Protein AF-A0A6N9P4W3-F1 (afdb_monomer_lite)

pLDDT: mean 79.07, std 18.78, range [46.44, 97.88]

Sequence (103 aa):
MAKSKKPPKKRHTGKAPSFKKQVDARAAQAGLTQLPTMALVATIDTMIGILRDRGHKIRDWDEKDKVVQKMKYIGGKVYILAPREPSETEAGDGESREHDTGQ

Structure (mmCIF, N/CA/C/O backbone):
data_AF-A0A6N9P4W3-F1
#
_entry.id   AF-A0A6N9P4W3-F1
#
loop_
_atom_site.group_PDB
_atom_site.id
_atom_site.type_symbol
_atom_site.label_atom_id
_atom_site.label_alt_id
_atom_site.label_comp_id
_atom_site.label_asym_id
_atom_site.label_entity_id
_atom_site.label_seq_id
_atom_site.pdbx_PDB_ins_code
_atom_site.Cartn_x
_atom_site.Cartn_y
_atom_site.Cartn_z
_atom_site.occupancy
_atom_site.B_iso_or_equiv
_atom_site.auth_seq_id
_atom_site.auth_comp_id
_atom_site.auth_asym_id
_atom_site.auth_atom_id
_atom_site.pdbx_PDB_model_num
ATOM 1 N N . MET A 1 1 ? -46.082 -36.528 -49.759 1.00 46.44 1 MET A N 1
ATOM 2 C CA . MET A 1 1 ? -44.709 -36.375 -49.221 1.00 46.44 1 MET A CA 1
ATOM 3 C C . MET A 1 1 ? -44.540 -34.939 -48.731 1.00 46.44 1 MET A C 1
ATOM 5 O O . MET A 1 1 ? -44.529 -34.026 -49.545 1.00 46.44 1 MET A O 1
ATOM 9 N N . ALA A 1 2 ? -44.535 -34.728 -47.412 1.00 50.06 2 ALA A N 1
ATOM 10 C CA . ALA A 1 2 ? -44.547 -33.405 -46.779 1.00 50.06 2 ALA A CA 1
ATOM 11 C C . ALA A 1 2 ? -43.118 -32.900 -46.504 1.00 50.06 2 ALA A C 1
ATOM 13 O O . ALA A 1 2 ? -42.301 -33.639 -45.960 1.00 50.06 2 ALA A O 1
ATOM 14 N N . LYS A 1 3 ? -42.811 -31.640 -46.843 1.00 50.94 3 LYS A N 1
ATOM 15 C CA . LYS A 1 3 ? -41.548 -30.977 -46.468 1.00 50.94 3 LYS A CA 1
ATOM 16 C C . LYS A 1 3 ? -41.817 -29.974 -45.342 1.00 50.94 3 LYS A C 1
ATOM 18 O O . LYS A 1 3 ? -42.358 -28.898 -45.577 1.00 50.94 3 LYS A O 1
ATOM 23 N N . SER A 1 4 ? -41.447 -30.352 -44.119 1.00 51.31 4 SER A N 1
ATOM 24 C CA . SER A 1 4 ? -41.526 -29.511 -42.919 1.00 51.31 4 SER A CA 1
ATOM 25 C C . SER A 1 4 ? -40.368 -28.502 -42.900 1.00 51.31 4 SER A C 1
ATOM 27 O O . SER A 1 4 ? -39.202 -28.895 -42.947 1.00 51.31 4 SER A O 1
ATOM 29 N N . LYS A 1 5 ? -40.673 -27.199 -42.863 1.00 59.41 5 LYS A N 1
ATOM 30 C CA . LYS A 1 5 ? -39.682 -26.118 -42.722 1.00 59.41 5 LYS A CA 1
ATOM 31 C C . LYS A 1 5 ? -39.468 -25.828 -41.230 1.00 59.41 5 LYS A C 1
ATOM 33 O O . LYS A 1 5 ? -40.372 -25.326 -40.570 1.00 59.41 5 LYS A O 1
ATOM 38 N N . LYS A 1 6 ? -38.282 -26.134 -40.689 1.00 59.78 6 LYS A N 1
ATOM 39 C CA . LYS A 1 6 ? -37.892 -25.744 -39.318 1.00 59.78 6 LYS A CA 1
ATOM 40 C C . LYS A 1 6 ? -37.541 -24.245 -39.262 1.00 59.78 6 LYS A C 1
ATOM 42 O O . LYS A 1 6 ? -36.837 -23.778 -40.157 1.00 59.78 6 LYS A O 1
ATOM 47 N N . PRO A 1 7 ? -37.967 -23.497 -38.228 1.00 60.12 7 PRO A N 1
ATOM 48 C CA . PRO A 1 7 ? -37.608 -22.089 -38.071 1.00 60.12 7 PRO A CA 1
ATOM 49 C C . PRO A 1 7 ? -36.168 -21.929 -37.538 1.00 60.12 7 PRO A C 1
ATOM 51 O O . PRO A 1 7 ? -35.650 -22.840 -36.881 1.00 60.12 7 PRO A O 1
ATOM 54 N N . PRO A 1 8 ? -35.500 -20.785 -37.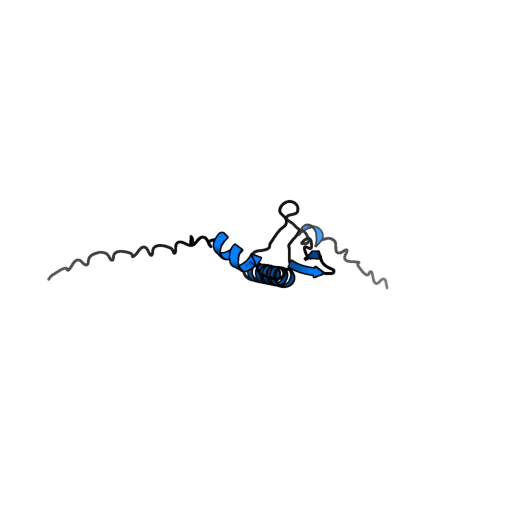789 1.00 54.31 8 PRO A N 1
ATOM 55 C CA . PRO A 1 8 ? -34.130 -20.565 -37.339 1.00 54.31 8 PRO A CA 1
ATOM 56 C C . PRO A 1 8 ? -34.074 -20.359 -35.817 1.00 54.31 8 PRO A C 1
ATOM 58 O O . PRO A 1 8 ? -34.854 -19.603 -35.236 1.00 54.31 8 PRO A O 1
ATOM 61 N N . LYS A 1 9 ? -33.120 -21.036 -35.165 1.00 56.94 9 LYS A N 1
ATOM 62 C CA . LYS A 1 9 ? -32.813 -20.889 -33.734 1.00 56.94 9 LYS A CA 1
ATOM 63 C C . LYS A 1 9 ? -32.411 -19.439 -33.439 1.00 56.94 9 LYS A C 1
ATOM 65 O O . LYS A 1 9 ? -31.396 -18.965 -33.948 1.00 56.94 9 LYS A O 1
ATOM 70 N N . LYS A 1 10 ? -33.173 -18.753 -32.579 1.00 58.47 10 LYS A N 1
ATOM 71 C CA . LYS A 1 10 ? -32.782 -17.455 -32.012 1.00 58.47 10 LYS A CA 1
ATOM 72 C C . LYS A 1 10 ? -31.484 -17.636 -31.225 1.00 58.47 10 LYS A C 1
ATOM 74 O O . LYS A 1 10 ? -31.434 -18.378 -30.246 1.00 58.47 10 LYS A O 1
ATOM 79 N N . ARG A 1 11 ? -30.424 -16.974 -31.681 1.00 57.03 11 ARG A N 1
ATOM 80 C CA . ARG A 1 11 ? -29.134 -16.900 -30.996 1.00 57.03 11 ARG A CA 1
ATOM 81 C C . ARG A 1 11 ? -29.350 -16.061 -29.734 1.00 57.03 11 ARG A C 1
ATOM 83 O O . ARG A 1 11 ? -29.629 -14.870 -29.841 1.00 57.03 11 ARG A O 1
ATOM 90 N N . HIS A 1 12 ? -29.280 -16.677 -28.556 1.00 55.72 12 HIS A N 1
ATOM 91 C CA . HIS A 1 12 ? -29.248 -15.935 -27.299 1.00 55.72 12 HIS A CA 1
ATOM 92 C C . HIS A 1 12 ? -27.969 -15.095 -27.286 1.00 55.72 12 HIS A C 1
ATOM 94 O O . HIS A 1 12 ? -26.872 -15.618 -27.102 1.00 55.72 12 HIS A O 1
ATOM 100 N N . THR A 1 13 ? -28.099 -13.791 -27.516 1.00 57.53 13 THR A N 1
ATOM 101 C CA . THR A 1 13 ? -27.055 -12.830 -27.182 1.00 57.53 13 THR A CA 1
ATOM 102 C C . THR A 1 13 ? -27.010 -12.755 -25.661 1.00 57.53 13 THR A C 1
ATOM 104 O O . THR A 1 13 ? -27.788 -12.049 -25.022 1.00 57.53 13 THR A O 1
ATOM 107 N N . GLY A 1 14 ? -26.145 -13.574 -25.059 1.00 54.44 14 GLY A N 1
ATOM 108 C CA . GLY A 1 14 ? -25.815 -13.462 -23.645 1.00 54.44 14 GLY A CA 1
ATOM 109 C C . GLY A 1 14 ? -25.376 -12.029 -23.376 1.00 54.44 14 GLY A C 1
ATOM 110 O O . GLY A 1 14 ? -24.384 -11.562 -23.932 1.00 54.44 14 GLY A O 1
ATOM 111 N N . LYS A 1 15 ? -26.164 -11.302 -22.586 1.00 59.88 15 LYS A N 1
ATOM 112 C CA . LYS A 1 15 ? -25.820 -9.956 -22.138 1.00 59.88 15 LYS A CA 1
ATOM 113 C C . LYS A 1 15 ? -24.519 -10.086 -21.344 1.00 59.88 15 LYS A C 1
ATOM 115 O O . LYS A 1 15 ? -24.499 -10.789 -20.335 1.00 59.88 15 LYS A O 1
ATOM 120 N N . ALA A 1 16 ? -23.438 -9.480 -21.835 1.00 62.25 16 ALA A N 1
ATOM 121 C CA . ALA A 1 16 ? -22.153 -9.487 -21.145 1.00 62.25 16 ALA A CA 1
ATOM 122 C C . ALA A 1 16 ? -22.346 -8.979 -19.702 1.00 62.25 16 ALA A C 1
ATOM 124 O O . ALA A 1 16 ? -23.121 -8.033 -19.501 1.00 62.25 16 ALA A O 1
ATOM 125 N N . PRO A 1 17 ? -21.700 -9.594 -18.694 1.00 53.75 17 PRO A N 1
ATOM 126 C CA . PRO A 1 17 ? -21.837 -9.149 -17.318 1.00 53.75 17 PRO A CA 1
ATOM 127 C C . PRO A 1 17 ? -21.364 -7.697 -17.226 1.00 53.75 17 PRO A C 1
ATOM 129 O O . PRO A 1 17 ? -20.230 -7.360 -17.555 1.00 53.75 17 PRO A O 1
ATOM 132 N N . SER A 1 18 ? -22.273 -6.810 -16.828 1.00 55.66 18 SER A N 1
ATOM 133 C CA . SER A 1 18 ? -21.954 -5.407 -16.597 1.00 55.66 18 SER A CA 1
ATOM 134 C C . SER A 1 18 ? -21.107 -5.318 -15.328 1.00 55.66 18 SER A C 1
ATOM 136 O O . SER A 1 18 ? -21.632 -5.414 -14.222 1.00 55.66 18 SER A O 1
ATOM 138 N N . PHE A 1 19 ? -19.795 -5.134 -15.481 1.00 58.84 19 PHE A N 1
ATOM 139 C CA . PHE A 1 19 ? -18.821 -5.000 -14.386 1.00 58.84 19 PHE A CA 1
ATOM 140 C C . PHE A 1 19 ? -18.961 -3.704 -13.564 1.00 58.84 19 PHE A C 1
ATOM 142 O O . PHE A 1 19 ? -18.089 -3.365 -12.770 1.00 58.84 19 PHE A O 1
ATOM 149 N N . LYS A 1 20 ? -20.055 -2.954 -13.715 1.00 56.84 20 LYS A N 1
ATOM 150 C CA . LYS A 1 20 ? -20.261 -1.673 -13.034 1.00 56.84 20 LYS A CA 1
ATOM 151 C C . LYS A 1 20 ? -21.087 -1.843 -11.759 1.00 56.84 20 LYS A C 1
ATOM 153 O O . LYS A 1 20 ? -22.158 -1.262 -11.627 1.00 56.84 20 LYS A O 1
ATOM 158 N N . LYS A 1 21 ? -20.588 -2.626 -10.802 1.00 60.72 21 LYS A N 1
ATOM 159 C CA . LYS A 1 21 ? -20.901 -2.365 -9.390 1.00 60.72 21 LYS A CA 1
ATOM 160 C C . LYS A 1 21 ? -19.767 -1.509 -8.856 1.00 60.72 21 LYS A C 1
ATOM 162 O O . LYS A 1 21 ? -18.738 -2.020 -8.431 1.00 60.72 21 LYS A O 1
ATOM 167 N N . GLN A 1 22 ? -19.940 -0.197 -8.973 1.00 62.25 22 GLN A N 1
ATOM 168 C CA . GLN A 1 22 ? -19.080 0.763 -8.300 1.00 62.25 22 GLN A CA 1
ATOM 169 C C . GLN A 1 22 ? -19.140 0.446 -6.804 1.00 62.25 22 GLN A C 1
ATOM 171 O O . GLN A 1 22 ? -20.222 0.419 -6.220 1.00 62.25 22 GLN A O 1
ATOM 176 N N . VAL A 1 23 ? -17.994 0.117 -6.211 1.00 65.38 23 VAL A N 1
ATOM 177 C CA . VAL A 1 23 ? -17.887 -0.025 -4.759 1.00 65.38 23 VAL A CA 1
ATOM 178 C C . VAL A 1 23 ? -18.238 1.337 -4.166 1.00 65.38 23 VAL A C 1
ATOM 180 O O . VAL A 1 23 ? -17.667 2.347 -4.581 1.00 65.38 23 VAL A O 1
ATOM 183 N N . ASP A 1 24 ? -19.199 1.382 -3.244 1.00 75.62 24 ASP A N 1
ATOM 184 C CA . ASP A 1 24 ? -19.508 2.610 -2.518 1.00 75.62 24 ASP A CA 1
ATOM 185 C C . ASP A 1 24 ? -18.311 2.952 -1.621 1.00 75.62 24 ASP A C 1
ATOM 187 O O . ASP A 1 24 ? -18.118 2.385 -0.541 1.00 75.62 24 ASP A O 1
ATOM 191 N N . ALA A 1 25 ? -17.468 3.858 -2.114 1.00 71.50 25 ALA A N 1
ATOM 192 C CA . ALA A 1 25 ? -16.252 4.287 -1.440 1.00 71.50 25 ALA A CA 1
ATOM 193 C C . ALA A 1 25 ? -16.541 4.877 -0.051 1.00 71.50 25 ALA A C 1
ATOM 195 O O . ALA A 1 25 ? -15.714 4.755 0.850 1.00 71.50 25 ALA A O 1
ATOM 196 N N . ARG A 1 26 ? -17.726 5.468 0.148 1.00 73.44 26 ARG A N 1
ATOM 197 C CA . ARG A 1 26 ? -18.105 6.117 1.405 1.00 73.44 26 ARG A CA 1
ATOM 198 C C . ARG A 1 26 ? -18.452 5.095 2.483 1.00 73.44 26 ARG A C 1
ATOM 200 O O . ARG A 1 26 ? -18.051 5.262 3.633 1.00 73.44 26 ARG A O 1
ATOM 207 N N . ALA A 1 27 ? -19.140 4.018 2.105 1.00 71.88 27 ALA A N 1
ATOM 208 C CA . ALA A 1 27 ? -19.416 2.902 3.006 1.00 71.88 27 ALA A CA 1
ATOM 209 C C . ALA A 1 27 ? -18.123 2.178 3.423 1.00 71.88 27 ALA A C 1
ATOM 211 O O . ALA A 1 27 ? -17.940 1.868 4.599 1.00 71.88 27 ALA A O 1
ATOM 212 N N . ALA A 1 28 ? -1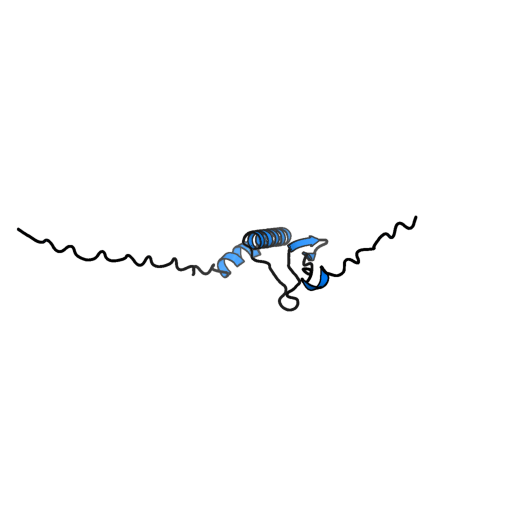7.191 1.974 2.484 1.00 73.94 28 ALA A N 1
ATOM 213 C CA . ALA A 1 28 ? -15.882 1.392 2.783 1.00 73.94 28 ALA A CA 1
ATOM 214 C C . ALA A 1 28 ? -15.043 2.290 3.713 1.00 73.94 28 ALA A C 1
ATOM 216 O O . ALA A 1 28 ? -14.394 1.796 4.634 1.00 73.94 28 ALA A O 1
ATOM 217 N N . GLN A 1 29 ? -15.097 3.612 3.519 1.00 81.31 29 GLN A N 1
ATOM 218 C CA . GLN A 1 29 ? -14.350 4.573 4.330 1.00 81.31 29 GLN A CA 1
ATOM 219 C C . GLN A 1 29 ? -14.752 4.530 5.809 1.00 81.31 29 GLN A C 1
ATOM 221 O O . GLN A 1 29 ? -13.868 4.532 6.659 1.00 81.31 29 GLN A O 1
ATOM 226 N N . ALA A 1 30 ? -16.051 4.443 6.121 1.00 81.12 30 ALA A N 1
ATOM 227 C CA . ALA A 1 30 ? -16.555 4.489 7.498 1.00 81.12 30 ALA A CA 1
ATOM 228 C C . ALA A 1 30 ? -16.052 3.335 8.388 1.00 81.12 30 ALA A C 1
ATOM 230 O O . ALA A 1 30 ? -15.854 3.524 9.591 1.00 81.12 30 ALA A O 1
ATOM 231 N N . GLY A 1 31 ? -15.842 2.150 7.804 1.00 82.06 31 GLY A N 1
ATOM 232 C CA . GLY A 1 31 ? -15.259 1.007 8.511 1.00 82.06 31 GLY A CA 1
ATOM 233 C C . GLY A 1 31 ? -13.746 1.135 8.690 1.00 82.06 31 GLY A C 1
ATOM 234 O O . GLY A 1 31 ? -13.210 0.763 9.730 1.00 82.06 31 GLY A O 1
ATOM 235 N N . LEU A 1 32 ? -13.053 1.704 7.700 1.00 89.06 32 LEU A N 1
ATOM 236 C CA . LEU A 1 32 ? -11.599 1.851 7.731 1.00 89.06 32 LEU A CA 1
ATOM 237 C C . LEU A 1 32 ? -11.137 2.955 8.693 1.00 89.06 32 LEU A C 1
ATOM 239 O O . LEU A 1 32 ? -10.113 2.785 9.346 1.00 89.06 32 LEU A O 1
ATOM 243 N N . THR A 1 33 ? -11.882 4.053 8.853 1.00 89.38 33 THR A N 1
ATOM 244 C CA . THR A 1 33 ? -11.489 5.171 9.740 1.00 89.38 33 THR A CA 1
ATOM 245 C C . THR A 1 33 ? -11.355 4.800 11.215 1.00 89.38 33 THR A C 1
ATOM 247 O O . THR A 1 33 ? -10.707 5.532 11.956 1.00 89.38 33 THR A O 1
ATOM 250 N N . GLN A 1 34 ? -11.958 3.697 11.658 1.00 90.44 34 GLN A N 1
ATOM 251 C CA . GLN A 1 34 ? -11.898 3.254 13.056 1.00 90.44 34 GLN A CA 1
ATOM 252 C C . GLN A 1 34 ? -10.684 2.363 13.349 1.00 90.44 34 GLN A C 1
ATOM 254 O O . GLN A 1 34 ? -10.410 2.046 14.506 1.00 90.44 34 GLN A O 1
ATOM 259 N N . LEU A 1 35 ? -9.956 1.932 12.316 1.00 93.19 35 LEU A N 1
ATOM 260 C CA . LEU A 1 35 ? -8.823 1.034 12.480 1.00 93.19 35 LEU A CA 1
ATOM 261 C C . LEU A 1 35 ? -7.593 1.778 13.021 1.00 93.19 35 LEU A C 1
ATOM 263 O O . LEU A 1 35 ? -7.286 2.881 12.562 1.00 93.19 35 LEU A O 1
ATOM 267 N N . PRO A 1 36 ? -6.812 1.156 13.925 1.00 95.00 36 PRO A N 1
ATOM 268 C CA . PRO A 1 36 ? -5.491 1.662 14.274 1.00 95.00 36 PRO A CA 1
ATOM 269 C C . PRO A 1 36 ? -4.610 1.814 13.027 1.00 95.00 36 PRO A C 1
ATOM 271 O O . PRO A 1 36 ? -4.679 0.990 12.111 1.00 95.00 36 PRO A O 1
ATOM 274 N N . THR A 1 37 ? -3.703 2.795 13.017 1.00 95.25 37 THR A N 1
ATOM 275 C CA . THR A 1 37 ? -2.799 3.057 11.878 1.00 95.25 37 THR A CA 1
ATOM 276 C C . THR A 1 37 ? -2.054 1.804 11.413 1.00 95.25 37 THR A C 1
ATOM 278 O O . THR A 1 37 ? -1.952 1.555 10.216 1.00 95.25 37 THR A O 1
ATOM 281 N N . MET A 1 38 ? -1.592 0.964 12.346 1.00 95.50 38 MET A N 1
ATOM 282 C CA . MET A 1 38 ? -0.938 -0.313 12.028 1.00 95.50 38 MET A CA 1
ATOM 283 C C . MET A 1 38 ? -1.831 -1.254 11.213 1.00 95.50 38 MET A C 1
ATOM 285 O O . MET A 1 38 ? -1.365 -1.878 10.261 1.00 95.50 38 MET A O 1
ATOM 289 N N . ALA A 1 39 ? -3.114 -1.344 11.570 1.00 95.81 39 ALA A N 1
ATOM 290 C CA . ALA A 1 39 ? -4.079 -2.186 10.875 1.00 95.81 39 ALA A CA 1
ATOM 291 C C . ALA A 1 39 ? -4.414 -1.620 9.488 1.00 95.81 39 ALA A C 1
ATOM 293 O O . ALA A 1 39 ? -4.523 -2.385 8.529 1.00 95.81 39 ALA A O 1
ATOM 294 N N . LEU A 1 40 ? -4.493 -0.292 9.348 1.00 96.44 40 LEU A N 1
ATOM 295 C CA . LEU A 1 40 ? -4.630 0.359 8.042 1.00 96.44 40 LEU A CA 1
ATOM 296 C C . LEU A 1 40 ? -3.441 0.049 7.133 1.00 96.44 40 LEU A C 1
ATOM 298 O O . LEU A 1 40 ? -3.633 -0.376 5.996 1.00 96.44 40 LEU A O 1
ATOM 302 N N . VAL A 1 41 ? -2.219 0.185 7.648 1.00 97.38 41 VAL A N 1
ATOM 303 C CA . VAL A 1 41 ? -0.996 -0.126 6.898 1.00 97.38 41 VAL A CA 1
ATOM 304 C C . VAL A 1 41 ? -0.964 -1.593 6.468 1.00 97.38 41 VAL A C 1
ATOM 306 O O . VAL A 1 41 ? -0.702 -1.869 5.301 1.00 97.38 41 VAL A O 1
ATOM 309 N N . ALA A 1 42 ? -1.287 -2.531 7.363 1.00 96.44 42 ALA A N 1
ATOM 310 C CA . ALA A 1 42 ? -1.350 -3.957 7.031 1.00 96.44 42 ALA A CA 1
ATOM 311 C C . ALA A 1 42 ? -2.430 -4.273 5.979 1.00 96.44 42 ALA A C 1
ATOM 313 O O . ALA A 1 42 ? -2.220 -5.098 5.086 1.00 96.44 42 ALA A O 1
ATOM 314 N N . THR A 1 43 ? -3.573 -3.586 6.050 1.00 96.12 43 THR A N 1
ATOM 315 C CA . THR A 1 43 ? -4.656 -3.718 5.066 1.00 96.12 43 THR A CA 1
ATOM 316 C C . THR A 1 43 ? -4.198 -3.231 3.692 1.00 96.12 43 THR A C 1
ATOM 318 O O . THR A 1 43 ? -4.390 -3.930 2.699 1.00 96.12 43 THR A O 1
ATOM 321 N N . ILE A 1 44 ? -3.536 -2.071 3.622 1.00 96.50 44 ILE A N 1
ATOM 322 C CA . ILE A 1 44 ? -2.988 -1.536 2.368 1.00 96.50 44 ILE A CA 1
ATOM 323 C C . ILE A 1 44 ? -1.902 -2.459 1.810 1.00 96.50 44 ILE A C 1
ATOM 325 O O . ILE A 1 44 ? -1.941 -2.770 0.623 1.00 96.50 44 ILE A O 1
ATOM 329 N N . ASP A 1 45 ? -0.991 -2.963 2.646 1.00 97.69 45 ASP A N 1
ATOM 330 C CA . ASP A 1 45 ? 0.051 -3.911 2.226 1.00 97.69 45 ASP A CA 1
ATOM 331 C C . ASP A 1 45 ? -0.542 -5.191 1.615 1.00 97.69 45 ASP A C 1
ATOM 333 O O . ASP A 1 45 ? -0.102 -5.669 0.568 1.00 97.69 45 ASP A O 1
ATOM 337 N N . THR A 1 46 ? -1.623 -5.694 2.213 1.00 97.44 46 THR A N 1
ATOM 338 C CA . THR A 1 46 ? -2.376 -6.840 1.688 1.00 97.44 46 THR A CA 1
ATOM 339 C C . THR A 1 46 ? -3.011 -6.519 0.333 1.00 97.44 46 THR A C 1
ATOM 341 O O . THR A 1 46 ? -2.916 -7.315 -0.601 1.00 97.44 46 THR A O 1
ATOM 344 N N . MET A 1 47 ? -3.628 -5.341 0.187 1.00 96.69 47 MET A N 1
ATOM 345 C CA . MET A 1 47 ? -4.213 -4.902 -1.086 1.00 96.69 47 MET A CA 1
ATOM 346 C C . MET A 1 47 ? -3.156 -4.734 -2.185 1.00 96.69 47 MET A C 1
ATOM 348 O O . MET A 1 47 ? -3.416 -5.114 -3.327 1.00 96.69 47 MET A O 1
ATOM 352 N N . ILE A 1 48 ? -1.964 -4.222 -1.850 1.00 97.00 48 ILE A N 1
ATOM 353 C CA . ILE A 1 48 ? -0.815 -4.148 -2.767 1.00 97.00 48 ILE A CA 1
ATOM 354 C C . ILE A 1 48 ? -0.465 -5.555 -3.274 1.00 97.00 48 ILE A C 1
ATOM 356 O O . ILE A 1 48 ? -0.337 -5.753 -4.483 1.00 97.00 48 ILE A O 1
ATOM 360 N N . GLY A 1 49 ? -0.370 -6.539 -2.372 1.00 97.12 49 GLY A N 1
ATOM 361 C CA . GLY A 1 49 ? -0.128 -7.941 -2.727 1.00 97.12 49 GLY A CA 1
ATOM 362 C C . GLY A 1 49 ? -1.188 -8.503 -3.677 1.00 97.12 49 GLY A C 1
ATOM 363 O O . GLY A 1 49 ? -0.848 -8.987 -4.752 1.00 97.12 49 GLY A O 1
ATOM 364 N N . ILE A 1 50 ? -2.472 -8.339 -3.343 1.00 97.81 50 ILE A N 1
ATOM 365 C CA . ILE A 1 50 ? -3.593 -8.816 -4.171 1.00 97.81 50 ILE A CA 1
ATOM 366 C C . ILE A 1 50 ? -3.572 -8.194 -5.574 1.00 97.81 50 ILE A C 1
ATOM 368 O O . ILE A 1 50 ? -3.835 -8.883 -6.559 1.00 97.81 50 ILE A O 1
ATOM 372 N N . LEU A 1 51 ? -3.303 -6.890 -5.687 1.00 97.81 51 LEU A N 1
ATOM 373 C CA . LEU A 1 51 ? -3.222 -6.219 -6.986 1.00 97.81 51 LEU A CA 1
ATOM 374 C C . LEU A 1 51 ? -2.064 -6.767 -7.818 1.00 97.81 51 LEU A C 1
ATOM 376 O O . LEU A 1 51 ? -2.261 -7.075 -8.995 1.00 97.81 51 LEU A O 1
ATOM 380 N N . ARG A 1 52 ? -0.897 -6.965 -7.197 1.00 95.81 52 ARG A N 1
ATOM 381 C CA . ARG A 1 52 ? 0.268 -7.563 -7.854 1.00 95.81 52 ARG A CA 1
ATOM 382 C C . ARG A 1 52 ? -0.025 -8.978 -8.348 1.00 95.81 52 ARG A C 1
ATOM 384 O O . ARG A 1 52 ? 0.282 -9.273 -9.499 1.00 95.81 52 ARG A O 1
ATOM 391 N N . ASP A 1 53 ? -0.667 -9.811 -7.533 1.00 96.88 53 ASP A N 1
ATOM 392 C CA . ASP A 1 53 ? -1.034 -11.185 -7.904 1.00 96.88 53 ASP A CA 1
ATOM 393 C C . ASP A 1 53 ? -2.044 -11.218 -9.067 1.00 96.88 53 ASP A C 1
ATOM 395 O O . ASP A 1 53 ? -2.080 -12.165 -9.849 1.00 96.88 53 ASP A O 1
ATOM 399 N N . ARG A 1 54 ? -2.834 -10.149 -9.234 1.00 97.75 54 ARG A N 1
ATOM 400 C CA . ARG A 1 54 ? -3.730 -9.933 -10.386 1.00 97.75 54 ARG A CA 1
ATOM 401 C C . ARG A 1 54 ? -3.033 -9.313 -11.605 1.00 97.75 54 ARG A C 1
ATOM 403 O O . ARG A 1 54 ? -3.701 -9.008 -12.588 1.00 97.75 54 ARG A O 1
ATOM 410 N N . GLY A 1 55 ? -1.719 -9.096 -11.553 1.00 96.31 55 GLY A N 1
ATOM 411 C CA . GLY A 1 55 ? -0.938 -8.484 -12.630 1.00 96.31 55 GLY A CA 1
ATOM 412 C C . GLY A 1 55 ? -0.978 -6.951 -12.662 1.00 96.31 55 GLY A C 1
ATOM 413 O O . GLY A 1 55 ? -0.483 -6.344 -13.610 1.00 96.31 55 GLY A O 1
ATOM 414 N N . HIS A 1 56 ? -1.535 -6.299 -11.639 1.00 96.62 56 HIS A N 1
ATOM 415 C CA . HIS A 1 56 ? -1.584 -4.843 -11.539 1.00 96.62 56 HIS A CA 1
ATOM 416 C C . HIS A 1 56 ? -0.454 -4.320 -10.647 1.00 96.62 56 HIS A C 1
ATOM 418 O O . HIS A 1 56 ? -0.496 -4.429 -9.423 1.00 96.62 56 HIS A O 1
ATOM 424 N N . LYS A 1 57 ? 0.556 -3.708 -11.270 1.00 94.75 57 LYS A N 1
ATOM 425 C CA . LYS A 1 57 ? 1.620 -2.981 -10.565 1.00 94.75 57 LYS A CA 1
ATOM 426 C C . LYS A 1 57 ? 1.134 -1.579 -10.198 1.00 94.75 57 LYS A C 1
ATOM 428 O O . LYS A 1 57 ? 0.603 -0.868 -11.049 1.00 94.75 57 LYS A O 1
ATOM 433 N N . ILE A 1 58 ? 1.351 -1.169 -8.951 1.00 96.69 58 ILE A N 1
ATOM 434 C CA . ILE A 1 58 ? 1.130 0.214 -8.515 1.00 96.69 58 ILE A CA 1
ATOM 435 C C . ILE A 1 58 ? 2.405 0.992 -8.833 1.00 96.69 58 ILE A C 1
ATOM 437 O O . ILE A 1 58 ? 3.455 0.713 -8.254 1.00 96.69 58 ILE A O 1
ATOM 441 N N . ARG A 1 59 ? 2.315 1.927 -9.778 1.00 96.06 59 ARG A N 1
ATOM 442 C CA . ARG A 1 59 ? 3.436 2.754 -10.238 1.00 96.06 59 ARG A CA 1
ATOM 443 C C . ARG A 1 59 ? 3.292 4.177 -9.732 1.00 96.06 59 ARG A C 1
ATOM 445 O O . ARG A 1 59 ? 2.168 4.662 -9.588 1.00 96.06 59 ARG A O 1
ATOM 452 N N . ASP A 1 60 ? 4.422 4.830 -9.505 1.00 95.44 60 ASP A N 1
ATOM 453 C CA . ASP A 1 60 ? 4.436 6.276 -9.321 1.00 95.44 60 ASP A CA 1
ATOM 454 C C . ASP A 1 60 ? 3.978 6.972 -10.618 1.00 95.44 60 ASP A C 1
ATOM 456 O O . ASP A 1 60 ? 4.176 6.461 -11.728 1.00 95.44 60 ASP A O 1
ATOM 460 N N . TRP A 1 61 ? 3.262 8.093 -10.489 1.00 95.62 61 TRP A N 1
ATOM 461 C CA . TRP A 1 61 ? 2.744 8.796 -11.658 1.00 95.62 61 TRP A CA 1
ATOM 462 C C . TRP A 1 61 ? 3.829 9.615 -12.365 1.00 95.62 61 TRP A C 1
ATOM 464 O O . TRP A 1 61 ? 3.801 9.702 -13.592 1.00 95.62 61 TRP A O 1
ATOM 474 N N . ASP A 1 62 ? 4.788 10.164 -11.642 1.00 96.44 62 ASP A N 1
ATOM 475 C CA . ASP A 1 62 ? 5.851 10.975 -12.227 1.00 96.44 62 ASP A CA 1
ATOM 476 C C . ASP A 1 62 ? 7.036 10.089 -12.642 1.00 96.44 62 ASP A C 1
ATOM 478 O O . ASP A 1 62 ? 7.617 10.270 -1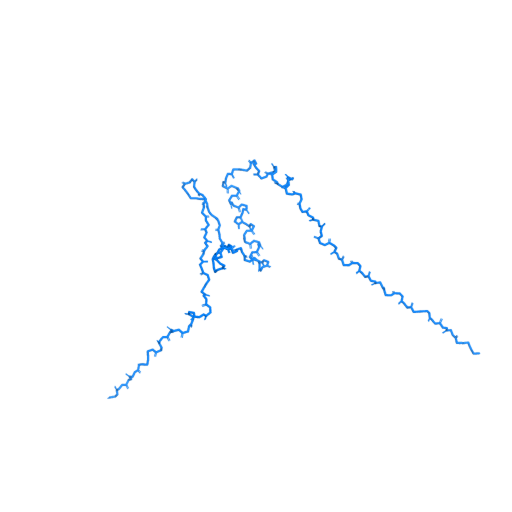3.711 1.00 96.44 62 ASP A O 1
ATOM 482 N N . GLU A 1 63 ? 7.321 9.045 -11.865 1.00 94.62 63 GLU A N 1
ATOM 48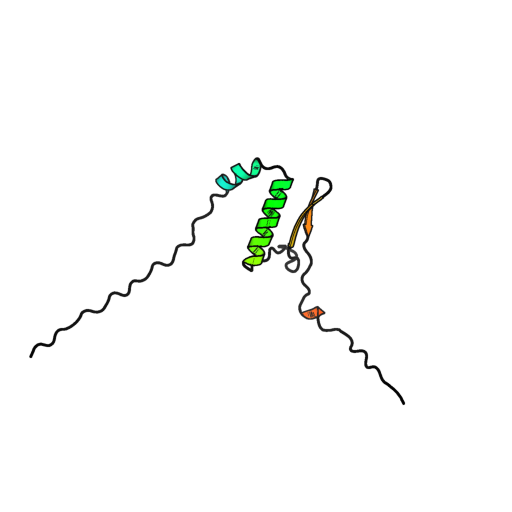3 C CA . GLU A 1 63 ? 8.404 8.086 -12.096 1.00 94.62 63 GLU A CA 1
ATOM 484 C C . GLU A 1 63 ? 7.838 6.689 -12.404 1.00 94.62 63 GLU A C 1
ATOM 486 O O . GLU A 1 63 ? 7.765 5.810 -11.546 1.00 94.62 63 GLU A O 1
ATOM 491 N N . LYS A 1 64 ? 7.410 6.460 -13.656 1.00 93.81 64 LYS A N 1
ATOM 492 C CA . LYS A 1 64 ? 6.712 5.216 -14.061 1.00 93.81 64 LYS A CA 1
ATOM 493 C C . LYS A 1 64 ? 7.525 3.930 -13.835 1.00 93.81 64 LYS A C 1
ATOM 495 O O . LYS A 1 64 ? 6.943 2.840 -13.807 1.00 93.81 64 LYS A O 1
ATOM 500 N N . ASP A 1 65 ? 8.843 4.038 -13.702 1.00 94.00 65 ASP A N 1
ATOM 501 C CA . ASP A 1 65 ? 9.773 2.956 -13.371 1.00 94.00 65 ASP A CA 1
ATOM 502 C C . ASP A 1 65 ? 9.720 2.558 -11.887 1.00 94.00 65 ASP A C 1
ATOM 504 O O . ASP A 1 65 ? 10.034 1.415 -11.560 1.00 94.00 65 ASP A O 1
ATOM 508 N N . LYS A 1 66 ? 9.262 3.433 -10.984 1.00 96.19 66 LYS A N 1
ATOM 509 C CA . LYS A 1 66 ? 9.065 3.105 -9.566 1.00 96.19 66 LYS A CA 1
ATOM 510 C C . LYS A 1 66 ? 7.799 2.285 -9.355 1.00 96.19 66 LYS A C 1
ATOM 512 O O . LYS A 1 66 ? 6.687 2.742 -9.626 1.00 96.19 66 LYS A O 1
ATOM 517 N N . VAL A 1 67 ? 7.958 1.086 -8.796 1.00 97.06 67 VAL A N 1
ATOM 518 C CA . VAL A 1 67 ? 6.850 0.165 -8.502 1.00 97.06 67 VAL A CA 1
ATOM 519 C C . VAL A 1 67 ? 6.737 -0.081 -7.008 1.00 97.06 67 VAL A C 1
ATOM 521 O O . VAL A 1 67 ? 7.648 -0.632 -6.397 1.00 97.06 67 VAL A O 1
ATOM 524 N N . VAL A 1 68 ? 5.588 0.249 -6.418 1.00 97.50 68 VAL A N 1
ATOM 525 C CA . VAL A 1 68 ? 5.304 -0.031 -5.006 1.00 97.50 68 VAL A CA 1
ATOM 526 C C . VAL A 1 68 ? 5.182 -1.540 -4.793 1.00 97.50 68 VAL A C 1
ATOM 528 O O . VAL A 1 68 ? 4.297 -2.194 -5.344 1.00 97.50 68 VAL A O 1
ATOM 531 N N . GLN A 1 69 ? 6.057 -2.093 -3.957 1.00 96.12 69 GLN A N 1
ATOM 532 C CA . GLN A 1 69 ? 6.073 -3.515 -3.612 1.00 96.12 69 GLN A CA 1
ATOM 533 C C . GLN A 1 69 ? 5.492 -3.812 -2.232 1.00 96.12 69 GLN A C 1
ATOM 535 O O . GLN A 1 69 ? 4.986 -4.918 -2.019 1.00 96.12 69 GLN A O 1
ATOM 540 N N . LYS A 1 70 ? 5.627 -2.866 -1.294 1.00 97.12 70 LYS A N 1
ATOM 541 C CA . LYS A 1 70 ? 5.258 -3.048 0.113 1.00 97.12 70 LYS A CA 1
ATOM 542 C C . LYS A 1 70 ? 4.977 -1.718 0.810 1.00 97.12 70 LYS A C 1
ATOM 544 O O . LYS A 1 70 ? 5.594 -0.710 0.465 1.00 97.12 70 LYS A O 1
ATOM 549 N N . MET A 1 71 ? 4.138 -1.739 1.842 1.00 97.88 71 MET A N 1
ATOM 550 C CA . MET A 1 71 ? 3.978 -0.661 2.820 1.00 97.88 71 MET A CA 1
ATOM 551 C C . MET A 1 71 ? 4.323 -1.158 4.234 1.00 97.88 71 MET A C 1
ATOM 553 O O . MET A 1 71 ? 4.010 -2.286 4.610 1.00 97.88 71 MET A O 1
ATOM 557 N N . LYS A 1 72 ? 4.991 -0.328 5.040 1.00 96.56 72 LYS A N 1
ATOM 558 C CA . LYS A 1 72 ? 5.348 -0.645 6.432 1.00 96.56 72 LYS A CA 1
ATOM 559 C C . LYS A 1 72 ? 5.178 0.556 7.352 1.00 96.56 72 LYS A C 1
ATOM 561 O O . LYS A 1 72 ? 5.348 1.696 6.936 1.00 96.56 72 LYS A O 1
ATOM 566 N N . TYR A 1 73 ? 4.919 0.275 8.625 1.00 97.56 73 TYR A N 1
ATOM 567 C CA . TYR A 1 73 ? 4.968 1.259 9.701 1.00 97.56 73 TYR A CA 1
ATOM 568 C C . TYR A 1 73 ? 6.227 1.036 10.538 1.00 97.56 73 TYR A C 1
ATOM 570 O O . TYR A 1 73 ? 6.447 -0.064 11.047 1.00 97.56 73 TYR A O 1
ATOM 578 N N . ILE A 1 74 ? 7.071 2.059 10.649 1.00 96.38 74 ILE A N 1
ATOM 579 C CA . ILE A 1 74 ? 8.368 1.998 11.331 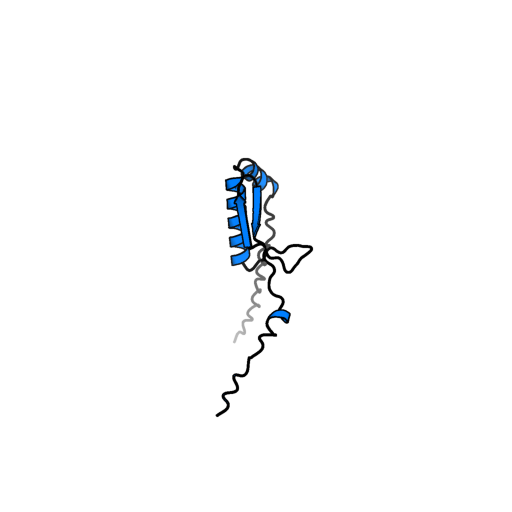1.00 96.38 74 ILE A CA 1
ATOM 580 C C . ILE A 1 74 ? 8.532 3.291 12.130 1.00 96.38 74 ILE A C 1
ATOM 582 O O . ILE A 1 74 ? 8.405 4.379 11.576 1.00 96.38 74 ILE A O 1
ATOM 586 N N . GLY A 1 75 ? 8.792 3.185 13.436 1.00 95.12 75 GLY A N 1
ATOM 587 C CA . GLY A 1 75 ? 9.113 4.346 14.278 1.00 95.12 75 GLY A CA 1
ATOM 588 C C . GLY A 1 75 ? 8.070 5.474 14.249 1.00 95.12 75 GLY A C 1
ATOM 589 O O . GLY A 1 75 ? 8.442 6.643 14.235 1.00 95.12 75 GLY A O 1
ATOM 590 N N . GLY A 1 76 ? 6.775 5.148 14.177 1.00 95.81 76 GLY A N 1
ATOM 591 C CA . GLY A 1 76 ? 5.708 6.157 14.146 1.00 95.81 76 GLY A CA 1
ATOM 592 C C . GLY A 1 76 ? 5.325 6.668 12.753 1.00 95.81 76 GLY A C 1
ATOM 593 O O . GLY A 1 76 ? 4.415 7.484 12.636 1.00 95.81 76 GLY A O 1
ATOM 594 N N . LYS A 1 77 ? 6.011 6.218 11.697 1.00 97.56 77 LYS A N 1
ATOM 595 C CA . LYS A 1 77 ? 5.852 6.723 10.327 1.00 97.56 77 LYS A CA 1
ATOM 596 C C . LYS A 1 77 ? 5.509 5.598 9.355 1.00 97.56 77 LYS A C 1
ATOM 598 O O . LYS A 1 77 ? 5.910 4.450 9.548 1.00 97.56 77 LYS A O 1
ATOM 603 N N . VAL A 1 78 ? 4.774 5.940 8.299 1.00 97.75 78 VAL A N 1
ATOM 604 C CA . VAL A 1 78 ? 4.423 5.021 7.208 1.00 97.75 78 VAL A CA 1
ATOM 605 C C . VAL A 1 78 ? 5.416 5.195 6.064 1.00 97.75 78 VAL A C 1
ATOM 607 O O . VAL A 1 78 ? 5.693 6.317 5.649 1.00 97.75 78 VAL A O 1
ATOM 610 N N . TYR A 1 79 ? 5.927 4.083 5.547 1.00 97.81 79 TYR A N 1
ATOM 611 C CA . TYR A 1 79 ? 6.881 4.027 4.445 1.00 97.81 79 TYR A CA 1
ATOM 612 C C . TYR A 1 79 ? 6.399 3.067 3.362 1.00 97.81 79 TYR A C 1
ATOM 614 O O . TYR A 1 79 ? 5.766 2.051 3.660 1.00 97.81 79 TYR A O 1
ATOM 622 N N . ILE A 1 80 ? 6.767 3.356 2.116 1.00 97.50 80 ILE A N 1
ATOM 623 C CA . ILE A 1 80 ? 6.613 2.444 0.982 1.00 97.50 80 ILE A CA 1
ATOM 624 C C . ILE A 1 80 ? 7.985 1.954 0.518 1.00 97.50 80 ILE A C 1
ATOM 626 O O . ILE A 1 80 ? 8.956 2.708 0.520 1.00 97.50 80 ILE A O 1
ATOM 630 N N . LEU A 1 81 ? 8.062 0.692 0.105 1.00 97.12 81 LEU A N 1
ATOM 631 C CA . LEU A 1 81 ? 9.186 0.163 -0.660 1.00 97.12 81 LEU A CA 1
ATOM 632 C C . LEU A 1 81 ? 8.811 0.231 -2.140 1.00 97.12 81 LEU A C 1
ATOM 634 O O . LEU A 1 81 ? 7.930 -0.513 -2.573 1.00 97.12 81 LEU A O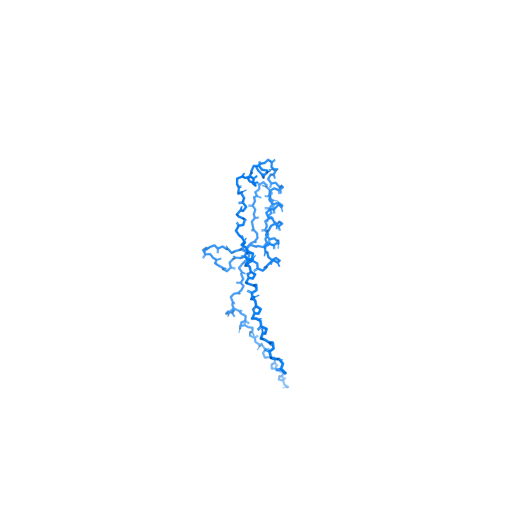 1
ATOM 638 N N . ALA A 1 82 ? 9.461 1.121 -2.887 1.00 97.06 82 ALA A N 1
ATOM 639 C CA . ALA A 1 82 ? 9.182 1.352 -4.301 1.00 97.06 82 ALA A CA 1
ATOM 640 C C . ALA A 1 82 ? 10.481 1.411 -5.126 1.00 97.06 82 ALA A C 1
ATOM 642 O O . ALA A 1 82 ? 10.938 2.504 -5.470 1.00 97.06 82 ALA A O 1
ATOM 643 N N . PRO A 1 83 ? 11.136 0.263 -5.384 1.00 95.94 83 PRO A N 1
ATOM 644 C CA . PRO A 1 83 ? 12.320 0.227 -6.230 1.00 95.94 83 PRO A CA 1
ATOM 645 C C . PRO A 1 83 ? 11.974 0.608 -7.671 1.00 95.94 83 PRO A C 1
ATOM 647 O O . PRO A 1 83 ? 10.840 0.425 -8.128 1.00 95.94 83 PRO A O 1
ATOM 650 N N . ARG A 1 84 ? 12.983 1.112 -8.379 1.00 95.69 84 ARG A N 1
ATOM 651 C CA . ARG A 1 84 ? 12.930 1.302 -9.826 1.00 95.69 84 ARG A CA 1
ATOM 652 C C . ARG A 1 84 ? 13.111 -0.048 -10.509 1.00 95.69 84 ARG A C 1
ATOM 654 O O . ARG A 1 84 ? 13.998 -0.814 -10.135 1.00 95.69 84 ARG A O 1
ATOM 661 N N . GLU A 1 85 ? 12.254 -0.354 -11.471 1.00 90.50 85 GLU A N 1
ATOM 662 C CA . GLU A 1 85 ? 12.465 -1.499 -12.349 1.00 90.50 85 GLU A CA 1
ATOM 663 C C . GLU A 1 85 ? 13.614 -1.181 -13.315 1.00 90.50 85 GLU A C 1
ATOM 665 O O . GLU A 1 85 ? 13.643 -0.075 -13.861 1.00 90.50 85 GLU A O 1
ATOM 670 N N . PRO A 1 86 ? 14.561 -2.113 -13.526 1.00 78.44 86 PRO A N 1
ATOM 671 C CA . PRO A 1 86 ? 15.616 -1.911 -14.505 1.00 78.44 86 PRO A CA 1
ATOM 672 C C . PRO A 1 86 ? 14.979 -1.712 -15.879 1.00 78.44 86 PRO A C 1
ATOM 674 O O . PRO A 1 86 ? 14.121 -2.493 -16.301 1.00 78.44 86 PRO A O 1
ATOM 677 N N . SER A 1 87 ? 15.374 -0.637 -16.559 1.00 68.50 87 SER A N 1
ATOM 678 C CA . SER A 1 87 ? 15.001 -0.444 -17.957 1.00 68.50 87 SER A CA 1
ATOM 679 C C . SER A 1 87 ? 15.702 -1.504 -18.808 1.00 68.50 87 SER A C 1
ATOM 681 O O . SER A 1 87 ? 16.837 -1.876 -18.513 1.00 68.50 87 SER A O 1
ATOM 683 N N . GLU A 1 88 ? 15.041 -1.994 -19.860 1.00 62.50 88 GLU A N 1
ATOM 684 C CA . GLU A 1 88 ? 15.586 -3.028 -20.759 1.00 62.50 88 GLU A CA 1
ATOM 685 C C . GLU A 1 88 ? 16.958 -2.643 -21.356 1.00 62.50 88 GLU A C 1
ATOM 687 O O . GLU A 1 88 ? 17.720 -3.513 -21.764 1.00 62.50 88 GLU A O 1
ATOM 692 N N . THR A 1 89 ? 17.311 -1.356 -21.335 1.00 57.31 89 THR A N 1
ATOM 693 C CA . THR A 1 89 ? 18.583 -0.806 -21.817 1.00 57.31 89 THR A CA 1
ATOM 694 C C . THR A 1 89 ? 19.790 -1.119 -20.918 1.00 57.31 89 THR A C 1
ATOM 696 O O . THR A 1 89 ? 20.913 -1.101 -21.408 1.00 57.31 89 THR A O 1
ATOM 699 N N . GLU A 1 90 ? 19.609 -1.435 -19.630 1.00 56.03 90 GLU A N 1
ATOM 700 C CA . GLU A 1 90 ? 20.736 -1.636 -18.690 1.00 56.03 90 GLU A CA 1
ATOM 701 C C . GLU A 1 90 ? 21.147 -3.105 -18.499 1.00 56.03 90 GLU A C 1
ATOM 703 O O . GLU A 1 90 ? 22.080 -3.407 -17.761 1.00 56.03 90 GLU A O 1
ATOM 708 N N . ALA A 1 91 ? 20.479 -4.042 -19.177 1.00 56.78 91 ALA A N 1
ATOM 709 C CA . ALA A 1 91 ? 20.810 -5.467 -19.108 1.00 56.78 91 ALA A CA 1
ATOM 710 C C . ALA A 1 91 ? 21.910 -5.899 -20.107 1.00 56.78 91 ALA A C 1
ATOM 712 O O . ALA A 1 91 ? 22.182 -7.093 -20.228 1.00 56.78 91 ALA A O 1
ATOM 713 N N . GLY A 1 92 ? 22.509 -4.955 -20.844 1.00 53.56 92 GLY A N 1
ATOM 714 C CA . GLY A 1 92 ? 23.334 -5.230 -22.027 1.00 53.56 92 GLY A CA 1
ATOM 715 C C . GLY A 1 92 ? 24.836 -4.955 -21.926 1.00 53.56 92 GLY A C 1
ATOM 716 O O . GLY A 1 92 ? 25.511 -5.148 -22.928 1.00 53.56 92 GLY A O 1
ATOM 717 N N . ASP A 1 93 ? 25.372 -4.532 -20.779 1.00 53.28 93 ASP A N 1
ATOM 718 C CA . ASP A 1 93 ? 26.801 -4.184 -20.653 1.00 53.28 93 ASP A CA 1
ATOM 719 C C . ASP A 1 93 ? 27.482 -4.988 -19.533 1.00 53.28 93 ASP A C 1
ATOM 721 O O . ASP A 1 93 ? 28.034 -4.481 -18.559 1.00 53.28 93 ASP A O 1
ATOM 725 N N . GLY A 1 94 ? 27.356 -6.311 -19.636 1.00 51.44 94 GLY A N 1
ATOM 726 C CA . GLY A 1 94 ? 28.206 -7.249 -18.915 1.00 51.44 94 GLY A CA 1
ATOM 727 C C . GLY A 1 94 ? 29.422 -7.567 -19.772 1.00 51.44 94 GLY A C 1
ATOM 728 O O . GLY A 1 94 ? 29.392 -8.542 -20.523 1.00 51.44 94 GLY A O 1
ATOM 729 N N . GLU A 1 95 ? 30.459 -6.732 -19.679 1.00 52.84 95 GLU A N 1
ATOM 730 C CA . GLU A 1 95 ? 31.777 -6.935 -20.288 1.00 52.84 95 GLU A CA 1
ATOM 731 C C . GLU A 1 95 ? 32.241 -8.384 -20.062 1.00 52.84 95 GLU A C 1
ATOM 733 O O . GLU A 1 95 ? 32.592 -8.803 -18.955 1.00 52.84 95 GLU A O 1
ATOM 738 N N . SER A 1 96 ? 32.184 -9.187 -21.126 1.00 53.78 96 SER A N 1
ATOM 739 C CA . SER A 1 96 ? 32.715 -10.544 -21.129 1.00 53.78 96 SER A CA 1
ATOM 740 C C . SER A 1 96 ? 34.230 -10.430 -21.141 1.00 53.78 96 SER A C 1
ATOM 742 O O . SER A 1 96 ? 34.839 -10.284 -22.194 1.00 53.78 96 SER A O 1
ATOM 744 N N . ARG A 1 97 ? 34.834 -10.448 -19.951 1.00 53.03 97 ARG A N 1
ATOM 745 C CA . ARG A 1 97 ? 36.285 -10.466 -19.779 1.00 53.03 97 ARG A CA 1
ATOM 746 C C . ARG A 1 97 ? 36.828 -11.782 -20.335 1.00 53.03 97 ARG A C 1
ATOM 748 O O . ARG A 1 97 ? 36.841 -12.812 -19.664 1.00 53.03 97 ARG A O 1
ATOM 755 N N . GLU A 1 98 ? 37.225 -11.725 -21.595 1.00 60.47 98 GLU A N 1
ATOM 756 C CA . GLU A 1 98 ? 38.033 -12.708 -22.299 1.00 60.47 98 GLU A CA 1
ATOM 757 C C . GLU A 1 98 ? 39.300 -13.015 -21.483 1.00 60.47 98 GLU A C 1
ATOM 759 O O . GLU A 1 98 ? 40.202 -12.195 -21.325 1.00 60.47 98 GLU A O 1
ATOM 764 N N . HIS A 1 99 ? 39.323 -14.202 -20.876 1.00 52.66 99 HIS A N 1
ATOM 765 C CA . HIS A 1 99 ? 40.513 -14.760 -20.248 1.00 52.66 99 HIS A CA 1
ATOM 766 C C . HIS A 1 99 ? 41.389 -15.354 -21.357 1.00 52.66 99 HIS A C 1
ATOM 768 O O . HIS A 1 99 ? 41.239 -16.519 -21.728 1.00 52.66 99 HIS A O 1
ATOM 774 N N . ASP A 1 100 ? 42.291 -14.533 -21.891 1.00 63.47 100 ASP A N 1
ATOM 775 C CA . ASP A 1 100 ? 43.412 -14.996 -22.702 1.00 63.47 100 ASP A CA 1
ATOM 776 C C . ASP A 1 100 ? 44.319 -15.869 -21.821 1.00 63.47 100 ASP A C 1
ATOM 778 O O . ASP A 1 100 ? 44.933 -15.409 -20.855 1.00 63.47 100 ASP A O 1
ATOM 782 N N . THR A 1 101 ? 44.329 -17.170 -22.097 1.00 64.62 101 THR A N 1
ATOM 783 C CA . THR A 1 101 ? 45.276 -18.118 -21.505 1.00 64.62 101 THR A CA 1
ATOM 784 C C . THR A 1 101 ? 46.412 -18.296 -22.500 1.00 64.62 101 THR A C 1
ATOM 786 O O . THR A 1 101 ? 46.439 -19.248 -23.277 1.00 64.62 101 THR A O 1
ATOM 789 N N . GLY A 1 102 ? 47.333 -17.332 -22.488 1.00 59.59 102 GLY A N 1
ATOM 790 C CA . GLY A 1 102 ? 48.611 -17.430 -23.183 1.00 59.59 102 GLY A CA 1
ATOM 791 C C . GLY A 1 102 ? 49.446 -18.578 -22.613 1.00 59.59 102 GLY A C 1
ATOM 792 O O . GLY A 1 102 ? 49.644 -18.663 -21.398 1.00 59.59 102 GLY A O 1
ATOM 793 N N . GLN A 1 103 ? 49.866 -19.471 -23.510 1.00 47.56 103 GLN A N 1
ATOM 794 C CA . GLN A 1 103 ? 50.828 -20.556 -23.287 1.00 47.56 103 GLN A CA 1
ATOM 795 C C . GLN A 1 103 ? 52.253 -20.032 -23.109 1.00 47.56 103 GLN A C 1
ATOM 797 O O . GLN A 1 103 ? 52.576 -18.981 -23.708 1.00 47.56 103 GLN A O 1
#

Secondary structure (DSSP, 8-state):
-----PPPPP--------------HHHHHHHHTTS-HHHHHHHHHHHHHHHHHTT--EE-SS-TTBEE-EEEEETTEEEEE-PBPPPGGGGS-----------

Radius of gyration: 27.83 Å; chains: 1; bounding box: 96×47×64 Å

Foldseek 3Di:
DDDDDDDDDDDPPDDPPDPPPDDPVVVVVVVLVVDDPQVNQVVVQVVCVVCVVVVHWDADPVQRQWTFNGWDDDPNDIDTDTDGHDDPVPVPPPPPPDDPPDD